Protein AF-A0A952U287-F1 (afdb_monomer_lite)

Structure (mmCIF, N/CA/C/O backbone):
data_AF-A0A952U287-F1
#
_entry.id   AF-A0A952U287-F1
#
loop_
_atom_site.group_PDB
_atom_site.id
_atom_site.type_symbol
_atom_site.label_atom_id
_atom_site.label_alt_id
_atom_site.label_comp_id
_atom_site.label_asym_id
_atom_site.label_entity_id
_atom_site.label_seq_id
_atom_site.pdbx_PDB_ins_code
_atom_site.Cartn_x
_atom_site.Cartn_y
_atom_site.Cartn_z
_atom_site.occupancy
_atom_site.B_iso_or_equiv
_atom_site.auth_seq_id
_atom_site.auth_comp_id
_atom_site.auth_asym_id
_atom_site.auth_atom_id
_atom_site.pdbx_PDB_model_num
ATOM 1 N N . MET A 1 1 ? -7.645 27.216 -12.056 1.00 42.06 1 MET A N 1
ATOM 2 C CA . MET A 1 1 ? -7.988 26.003 -11.284 1.00 42.06 1 MET A CA 1
ATOM 3 C C . MET A 1 1 ? -6.742 25.603 -10.508 1.00 42.06 1 MET A C 1
ATOM 5 O O . MET A 1 1 ? -5.841 25.012 -11.086 1.00 42.06 1 MET A O 1
ATOM 9 N N . PHE A 1 2 ? -6.618 26.046 -9.257 1.00 46.47 2 PHE A N 1
ATOM 10 C CA . PHE A 1 2 ? -5.489 25.672 -8.404 1.00 46.47 2 PHE A CA 1
ATOM 11 C C . PHE A 1 2 ? -5.914 24.452 -7.592 1.00 46.47 2 PHE A C 1
ATOM 13 O O . PHE A 1 2 ? -6.821 24.550 -6.772 1.00 46.47 2 PHE A O 1
ATOM 20 N N . TRP A 1 3 ? -5.304 23.305 -7.879 1.00 41.22 3 TRP A N 1
ATOM 21 C CA . TRP A 1 3 ? -5.407 22.117 -7.034 1.00 41.22 3 TRP A CA 1
ATOM 22 C C . TRP A 1 3 ? -4.814 22.451 -5.663 1.00 41.22 3 TRP A C 1
ATOM 24 O O . TRP A 1 3 ? -3.864 23.239 -5.583 1.00 41.22 3 TRP A O 1
ATOM 34 N N . SER A 1 4 ? -5.362 21.898 -4.583 1.00 61.91 4 SER A N 1
ATOM 35 C CA . SER A 1 4 ? -4.855 22.174 -3.237 1.00 61.91 4 SER A CA 1
ATOM 36 C C . SER A 1 4 ? -3.374 21.772 -3.131 1.00 61.91 4 SER A C 1
ATOM 38 O O . SER A 1 4 ? -2.906 20.843 -3.794 1.00 61.91 4 SER A O 1
ATOM 40 N N . PHE A 1 5 ? -2.590 22.469 -2.302 1.00 61.53 5 PHE A N 1
ATOM 41 C CA . PHE A 1 5 ? -1.165 22.154 -2.098 1.00 61.53 5 PHE A CA 1
ATOM 42 C C . PHE A 1 5 ? -0.945 20.675 -1.722 1.00 61.53 5 PHE A C 1
ATOM 44 O O . PHE A 1 5 ? 0.024 20.051 -2.152 1.00 61.53 5 PHE A O 1
ATOM 51 N N . HIS A 1 6 ? -1.899 20.094 -0.991 1.00 59.44 6 HIS A N 1
ATOM 52 C CA . HIS A 1 6 ? -1.900 18.695 -0.579 1.00 59.44 6 HIS A CA 1
ATOM 53 C C . HIS A 1 6 ? -2.020 17.712 -1.754 1.00 59.44 6 HIS A C 1
ATOM 55 O O . HIS A 1 6 ? -1.312 16.703 -1.788 1.00 59.44 6 HIS A O 1
ATOM 61 N N . GLU A 1 7 ? -2.869 18.011 -2.738 1.00 58.94 7 GLU A N 1
ATOM 62 C CA . GLU A 1 7 ? -3.032 17.188 -3.943 1.00 58.94 7 GLU A CA 1
ATOM 63 C C . GLU A 1 7 ? -1.789 17.259 -4.841 1.00 58.94 7 GLU A C 1
ATOM 65 O O . GLU A 1 7 ? -1.322 16.234 -5.344 1.00 58.94 7 GLU A O 1
ATOM 70 N N . ASN A 1 8 ? -1.182 18.444 -4.964 1.00 62.88 8 ASN A N 1
ATOM 71 C CA . ASN A 1 8 ? 0.067 18.629 -5.710 1.00 62.88 8 ASN A CA 1
ATOM 72 C C . ASN A 1 8 ? 1.247 17.892 -5.053 1.00 62.88 8 ASN A C 1
ATOM 74 O O . ASN A 1 8 ? 2.025 17.226 -5.740 1.00 62.88 8 ASN A O 1
ATOM 78 N N . ALA A 1 9 ? 1.357 17.946 -3.722 1.00 70.12 9 ALA A N 1
ATOM 79 C CA . ALA A 1 9 ? 2.381 17.220 -2.969 1.00 70.12 9 ALA A CA 1
ATOM 80 C C . ALA A 1 9 ? 2.210 15.691 -3.071 1.00 70.12 9 ALA A C 1
ATOM 82 O O . ALA A 1 9 ? 3.195 14.951 -3.188 1.00 70.12 9 ALA A O 1
ATOM 83 N N . GLY A 1 10 ? 0.961 15.209 -3.074 1.00 72.81 10 GLY A N 1
ATOM 84 C CA . GLY A 1 10 ? 0.637 13.804 -3.314 1.00 72.81 10 GLY A CA 1
ATOM 85 C C . GLY A 1 10 ? 1.084 13.345 -4.703 1.00 72.81 10 GLY A C 1
ATOM 86 O O . GLY A 1 10 ? 1.826 12.368 -4.819 1.00 72.81 10 GLY A O 1
ATOM 87 N N . SER A 1 11 ? 0.709 14.090 -5.745 1.00 76.88 11 SER A N 1
ATOM 88 C CA . SER A 1 11 ? 1.089 13.802 -7.134 1.00 76.88 11 SER A CA 1
ATOM 89 C C . SER A 1 11 ? 2.611 13.781 -7.333 1.00 76.88 11 SER A C 1
ATOM 91 O O . SER A 1 11 ? 3.157 12.821 -7.886 1.00 76.88 11 SER A O 1
ATOM 93 N N . LEU A 1 12 ? 3.328 14.767 -6.780 1.00 85.81 12 LEU A N 1
ATOM 94 C CA . LEU A 1 12 ? 4.791 14.829 -6.854 1.00 85.81 12 LEU A CA 1
ATOM 95 C C . LEU A 1 12 ? 5.457 13.615 -6.187 1.00 85.81 12 LEU A C 1
ATOM 97 O O . LEU A 1 12 ? 6.406 13.047 -6.730 1.00 85.81 12 LEU A O 1
ATOM 101 N N . SER A 1 13 ? 4.929 13.167 -5.044 1.00 86.12 13 SER A N 1
ATOM 102 C CA . SER A 1 13 ? 5.436 11.980 -4.345 1.00 86.12 13 SER A CA 1
ATOM 103 C C . SER A 1 13 ? 5.291 10.710 -5.190 1.00 86.12 13 SER A C 1
ATOM 105 O O . SER A 1 13 ? 6.196 9.872 -5.214 1.00 86.12 13 SER A O 1
ATOM 107 N N . HIS A 1 14 ? 4.179 10.567 -5.918 1.00 89.19 14 HIS A N 1
ATOM 108 C CA . HIS A 1 14 ? 4.008 9.470 -6.870 1.00 89.19 14 HIS A CA 1
ATOM 109 C C . HIS A 1 14 ? 5.002 9.568 -8.030 1.00 89.19 14 HIS A C 1
ATOM 111 O O . HIS A 1 14 ? 5.630 8.559 -8.358 1.00 89.19 14 HIS A O 1
ATOM 117 N N . MET A 1 15 ? 5.191 10.758 -8.605 1.00 88.06 15 MET A N 1
ATOM 118 C CA . MET A 1 15 ? 6.102 10.963 -9.734 1.00 88.06 15 MET A CA 1
ATOM 119 C C . MET A 1 15 ? 7.547 10.596 -9.375 1.00 88.06 15 MET A C 1
ATOM 121 O O . MET A 1 15 ? 8.164 9.784 -10.063 1.00 88.06 15 MET A O 1
ATOM 125 N N . LEU A 1 16 ? 8.059 11.103 -8.247 1.00 90.44 16 LEU A N 1
ATOM 126 C CA . LEU A 1 16 ? 9.420 10.816 -7.776 1.00 90.44 16 LEU A CA 1
ATOM 127 C C . LEU A 1 16 ? 9.642 9.318 -7.542 1.00 90.44 16 LEU A C 1
ATOM 129 O O . LEU A 1 16 ? 10.660 8.757 -7.951 1.00 90.44 16 LEU A O 1
ATOM 133 N N . LYS A 1 17 ? 8.670 8.639 -6.924 1.00 89.81 17 LYS A N 1
ATOM 134 C CA . LYS A 1 17 ? 8.744 7.190 -6.703 1.00 89.81 17 LYS A CA 1
ATOM 135 C C . LYS A 1 17 ? 8.658 6.396 -8.005 1.00 89.81 17 LYS A C 1
ATOM 137 O O . LYS A 1 17 ? 9.367 5.397 -8.139 1.00 89.81 17 LYS A O 1
ATOM 142 N N . GLY A 1 18 ? 7.831 6.837 -8.951 1.00 89.25 18 GLY A N 1
ATOM 143 C CA . GLY A 1 18 ? 7.734 6.249 -10.286 1.00 89.25 18 GLY A CA 1
ATOM 144 C C . GLY A 1 18 ? 9.056 6.338 -11.045 1.00 89.25 18 GLY A C 1
ATOM 145 O O . GLY A 1 18 ? 9.534 5.325 -11.550 1.00 89.25 18 GLY A O 1
ATOM 146 N N . TRP A 1 19 ? 9.695 7.510 -11.040 1.00 91.44 19 TRP A N 1
ATOM 147 C CA . TRP A 1 19 ? 11.013 7.716 -11.650 1.00 91.44 19 TRP A CA 1
ATOM 148 C C . TRP A 1 19 ? 12.094 6.866 -10.996 1.00 91.44 19 TRP A C 1
ATOM 150 O O . TRP A 1 19 ? 12.818 6.162 -11.691 1.00 91.44 19 TRP A O 1
ATOM 160 N N . HIS A 1 20 ? 12.158 6.855 -9.665 1.00 90.75 20 HIS A N 1
ATOM 161 C CA . HIS A 1 20 ? 13.078 5.989 -8.934 1.00 90.75 20 HIS A CA 1
ATOM 162 C C . HIS A 1 20 ? 12.888 4.510 -9.315 1.00 90.75 20 HIS A C 1
ATOM 164 O O . HIS A 1 20 ? 13.864 3.801 -9.544 1.00 90.75 20 HIS A O 1
ATOM 170 N N . ARG A 1 21 ? 11.643 4.034 -9.463 1.00 92.44 21 ARG A N 1
ATOM 171 C CA . ARG A 1 21 ? 11.390 2.656 -9.909 1.00 92.44 21 ARG A CA 1
ATOM 172 C C . ARG A 1 21 ? 11.897 2.403 -11.326 1.00 92.44 21 ARG A C 1
ATOM 174 O O . ARG A 1 21 ? 12.546 1.386 -11.545 1.00 92.44 21 ARG A O 1
ATOM 181 N N . ALA A 1 22 ? 11.587 3.305 -12.255 1.00 90.56 22 ALA A N 1
ATOM 182 C CA . ALA A 1 22 ? 11.943 3.168 -13.664 1.00 90.56 22 ALA A CA 1
ATOM 183 C C . ALA A 1 22 ? 13.463 3.199 -13.884 1.00 90.56 22 ALA A C 1
ATOM 185 O O . ALA A 1 22 ? 13.988 2.364 -14.609 1.00 90.56 22 ALA A O 1
ATOM 186 N N . ILE A 1 23 ? 14.174 4.110 -13.213 1.00 94.44 23 ILE A N 1
ATOM 187 C CA . ILE A 1 23 ? 15.632 4.256 -13.332 1.00 94.44 23 ILE A CA 1
ATOM 188 C C . ILE A 1 23 ? 16.348 3.038 -12.738 1.00 94.44 23 ILE A C 1
ATOM 190 O O . ILE A 1 23 ? 17.234 2.460 -13.364 1.00 94.44 23 ILE A O 1
ATOM 194 N N . PHE A 1 24 ? 15.947 2.616 -11.538 1.00 93.50 24 PHE A N 1
ATOM 195 C CA . PHE A 1 24 ? 16.639 1.560 -10.796 1.00 93.50 24 PHE A CA 1
ATOM 196 C C . PHE A 1 24 ? 16.032 0.163 -10.990 1.00 93.50 24 PHE A C 1
ATOM 198 O O . PHE A 1 24 ? 16.409 -0.759 -10.272 1.00 93.50 24 PHE A O 1
ATOM 205 N N . HIS A 1 25 ? 15.092 -0.001 -11.929 1.00 92.00 25 HIS A N 1
ATOM 206 C CA . HIS A 1 25 ? 14.424 -1.275 -12.240 1.00 92.00 25 HIS A CA 1
ATOM 207 C C . HIS A 1 25 ? 13.893 -2.000 -10.996 1.00 92.00 25 HIS A C 1
ATOM 209 O O . HIS A 1 25 ? 14.017 -3.213 -10.832 1.00 92.00 25 HIS A O 1
ATOM 215 N N . ILE A 1 26 ? 13.315 -1.232 -10.076 1.00 93.94 26 ILE A N 1
ATOM 216 C CA . ILE A 1 26 ? 12.916 -1.758 -8.775 1.00 93.94 26 ILE A CA 1
ATOM 217 C C . ILE A 1 26 ? 11.665 -2.639 -8.924 1.00 93.94 26 ILE A C 1
ATOM 219 O O . ILE A 1 26 ? 10.715 -2.230 -9.602 1.00 93.94 26 ILE A O 1
ATOM 223 N N . PRO A 1 27 ? 11.603 -3.800 -8.240 1.00 94.44 27 PRO A N 1
ATOM 224 C CA . PRO A 1 27 ? 10.418 -4.648 -8.248 1.00 94.44 27 PRO A CA 1
ATOM 225 C C . PRO A 1 27 ? 9.154 -3.905 -7.807 1.00 94.44 27 PRO A C 1
ATOM 227 O O . PRO A 1 27 ? 9.162 -3.136 -6.840 1.00 94.44 27 PRO A O 1
ATOM 230 N N . VAL A 1 28 ? 8.042 -4.190 -8.487 1.00 94.44 28 VAL A N 1
ATOM 231 C CA . VAL A 1 28 ? 6.714 -3.612 -8.205 1.00 94.44 28 VAL A CA 1
ATOM 232 C C . VAL A 1 28 ? 6.285 -3.864 -6.751 1.00 94.44 28 VAL A C 1
ATOM 234 O O . VAL A 1 28 ? 5.638 -3.007 -6.147 1.00 94.44 28 VAL A O 1
ATOM 237 N N . THR A 1 29 ? 6.698 -4.988 -6.161 1.00 96.31 29 THR A N 1
ATOM 238 C CA . THR A 1 29 ? 6.328 -5.419 -4.804 1.00 96.31 29 THR A CA 1
ATOM 239 C C . THR A 1 29 ? 7.203 -4.845 -3.693 1.00 96.31 29 THR A C 1
ATOM 241 O O . THR A 1 29 ? 6.810 -4.950 -2.539 1.00 96.31 29 THR A O 1
ATOM 244 N N . LYS A 1 30 ? 8.326 -4.163 -3.982 1.00 95.62 30 LYS A N 1
ATOM 245 C CA . LYS A 1 30 ? 9.318 -3.767 -2.953 1.00 95.62 30 LYS A CA 1
ATOM 246 C C . LYS A 1 30 ? 8.704 -3.113 -1.710 1.00 95.62 30 LYS A C 1
ATOM 248 O O . LYS A 1 30 ? 9.098 -3.402 -0.584 1.00 95.62 30 LYS A O 1
ATOM 253 N N . HIS A 1 31 ? 7.776 -2.177 -1.911 1.00 94.56 31 HIS A N 1
ATOM 254 C CA . HIS A 1 31 ? 7.129 -1.478 -0.801 1.00 94.56 31 HIS A CA 1
ATOM 255 C C . HIS A 1 31 ? 6.048 -2.315 -0.112 1.00 94.56 31 HIS A C 1
ATOM 257 O O . HIS A 1 31 ? 5.856 -2.155 1.088 1.00 94.56 31 HIS A O 1
ATOM 263 N N . PHE A 1 32 ? 5.382 -3.212 -0.839 1.00 95.44 32 PHE A N 1
ATOM 264 C CA . PHE A 1 32 ? 4.475 -4.187 -0.247 1.00 95.44 32 PHE A CA 1
ATOM 265 C C . PHE A 1 32 ? 5.234 -5.163 0.657 1.00 95.44 32 PHE A C 1
ATOM 267 O O . PHE A 1 32 ? 4.840 -5.330 1.804 1.00 95.44 32 PHE A O 1
ATOM 274 N N . ASP A 1 33 ? 6.357 -5.715 0.196 1.00 95.44 33 ASP A N 1
ATOM 275 C CA . ASP A 1 33 ? 7.152 -6.686 0.960 1.00 95.44 33 ASP A CA 1
ATOM 276 C C . ASP A 1 33 ? 7.603 -6.094 2.308 1.00 95.44 33 ASP A C 1
ATOM 278 O O . ASP A 1 33 ? 7.510 -6.734 3.353 1.00 95.44 33 ASP A O 1
ATOM 282 N N . ALA A 1 34 ? 8.002 -4.817 2.309 1.00 93.62 34 ALA A N 1
ATOM 283 C CA . ALA A 1 34 ? 8.348 -4.086 3.527 1.00 93.62 34 ALA A CA 1
ATOM 284 C C . ALA A 1 34 ? 7.146 -3.815 4.454 1.00 93.62 34 ALA A C 1
ATOM 286 O O . ALA A 1 34 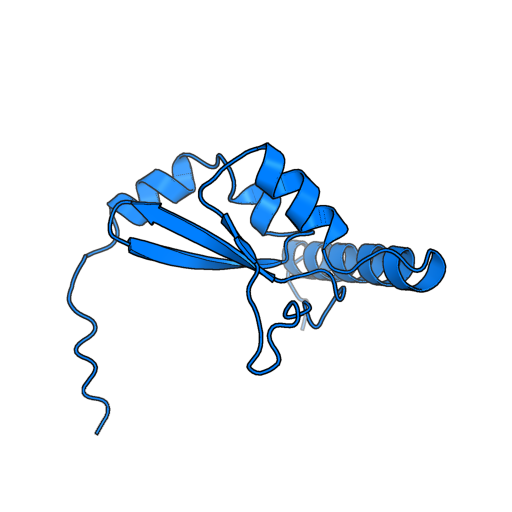? 7.323 -3.687 5.665 1.00 93.62 34 ALA A O 1
ATOM 287 N N . LEU A 1 35 ? 5.933 -3.681 3.910 1.00 92.81 35 LEU A N 1
ATOM 288 C CA . LEU A 1 35 ? 4.713 -3.531 4.708 1.00 92.81 35 LEU A CA 1
ATOM 289 C C . LEU A 1 35 ? 4.244 -4.872 5.278 1.00 92.81 35 LEU A C 1
ATOM 291 O O . LEU A 1 35 ? 3.807 -4.907 6.424 1.00 92.81 35 LEU A O 1
ATOM 295 N N . ALA A 1 36 ? 4.382 -5.962 4.524 1.00 92.75 36 ALA A N 1
ATOM 296 C CA . ALA A 1 36 ? 3.962 -7.302 4.935 1.00 92.75 36 ALA A CA 1
ATOM 297 C C . ALA A 1 36 ? 4.782 -7.815 6.128 1.00 92.75 36 ALA A C 1
ATOM 299 O O . ALA A 1 36 ? 4.302 -8.599 6.936 1.00 92.75 36 ALA A O 1
ATOM 300 N N . GLN A 1 37 ? 6.004 -7.304 6.297 1.00 92.25 37 GLN A N 1
ATOM 301 C CA . GLN A 1 37 ? 6.819 -7.544 7.491 1.00 92.25 37 GLN A CA 1
ATOM 302 C C . GLN A 1 37 ? 6.289 -6.842 8.753 1.00 92.25 37 GLN A C 1
ATOM 304 O O . GLN A 1 37 ? 6.685 -7.201 9.858 1.00 92.25 37 GLN A O 1
ATOM 309 N N . LYS A 1 38 ? 5.435 -5.821 8.612 1.00 89.06 38 LYS A N 1
ATOM 310 C CA . LYS A 1 38 ? 4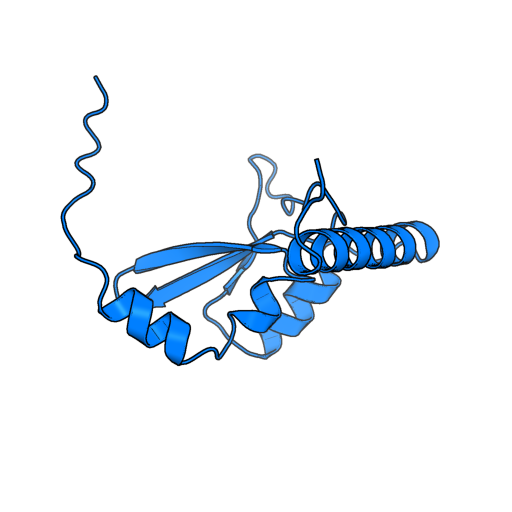.904 -5.030 9.736 1.00 89.06 38 LYS A CA 1
ATOM 311 C C . LYS A 1 38 ? 3.522 -5.481 10.186 1.00 89.06 38 LYS A C 1
ATOM 313 O O . LYS A 1 38 ? 3.130 -5.180 11.309 1.00 89.06 38 LYS A O 1
ATOM 318 N N . THR A 1 39 ? 2.764 -6.128 9.306 1.00 87.25 39 THR A N 1
ATOM 319 C CA . THR A 1 3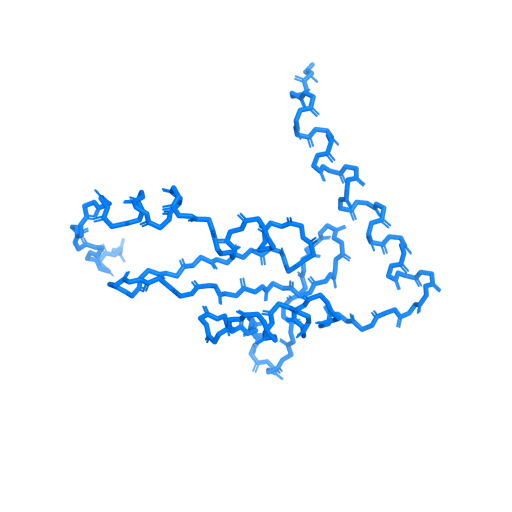9 ? 1.402 -6.574 9.588 1.00 87.25 39 THR A CA 1
ATOM 320 C C . THR A 1 39 ? 0.994 -7.703 8.644 1.00 87.25 39 THR A C 1
ATOM 322 O O . THR A 1 39 ? 1.333 -7.703 7.463 1.00 87.25 39 THR A O 1
ATOM 325 N N . ASP A 1 40 ? 0.226 -8.641 9.177 1.00 89.31 40 ASP A N 1
ATOM 326 C CA . ASP A 1 40 ? -0.445 -9.744 8.488 1.00 89.31 40 ASP A CA 1
ATOM 327 C C . ASP A 1 40 ? -1.788 -9.337 7.855 1.00 89.31 40 ASP A C 1
ATOM 329 O O . ASP A 1 40 ? -2.364 -10.072 7.053 1.00 89.31 40 ASP A O 1
ATOM 333 N N . ARG A 1 41 ? -2.281 -8.134 8.167 1.00 88.44 41 ARG A N 1
ATOM 334 C CA . ARG A 1 41 ? -3.573 -7.605 7.706 1.00 88.44 41 ARG A CA 1
ATOM 335 C C . ARG A 1 41 ? -3.533 -7.019 6.300 1.00 88.44 41 ARG A C 1
ATOM 337 O O . ARG A 1 41 ? -4.440 -6.285 5.914 1.00 88.44 41 ARG A O 1
ATOM 344 N N . ILE A 1 42 ? -2.487 -7.301 5.531 1.00 92.81 42 ILE A N 1
ATOM 345 C CA . ILE A 1 42 ? -2.369 -6.824 4.157 1.00 92.81 42 ILE A CA 1
ATOM 346 C C . ILE A 1 42 ? -2.190 -7.975 3.183 1.00 92.81 42 ILE A C 1
ATOM 348 O O . ILE A 1 42 ? -1.528 -8.970 3.466 1.00 92.81 42 ILE A O 1
ATOM 352 N N . ARG A 1 43 ? -2.757 -7.807 1.995 1.00 94.44 43 ARG A N 1
ATOM 353 C CA . ARG A 1 43 ? -2.608 -8.721 0.869 1.00 94.44 43 ARG A CA 1
ATOM 354 C C . ARG A 1 43 ? -2.216 -7.949 -0.373 1.00 94.44 43 ARG A C 1
ATOM 356 O O . ARG A 1 43 ? -2.516 -6.762 -0.514 1.00 94.44 43 ARG A O 1
ATOM 363 N N . LEU A 1 44 ? -1.517 -8.627 -1.267 1.00 94.88 44 LEU A N 1
ATOM 364 C CA . LEU A 1 44 ? -1.210 -8.078 -2.574 1.00 94.88 44 LEU A CA 1
ATOM 365 C C . LEU A 1 44 ? -2.478 -8.129 -3.425 1.00 94.88 44 LEU A C 1
ATOM 367 O O . LEU A 1 44 ? -3.131 -9.170 -3.471 1.00 94.88 44 LEU A O 1
ATOM 371 N N . LEU A 1 45 ? -2.831 -7.023 -4.080 1.00 93.94 45 LEU A N 1
ATOM 372 C CA . LEU A 1 45 ? -3.899 -7.054 -5.072 1.00 93.94 45 LEU A CA 1
ATOM 373 C C . LEU A 1 45 ? -3.356 -7.690 -6.354 1.00 93.94 45 LEU A C 1
ATOM 375 O O . LEU A 1 45 ? -2.354 -7.213 -6.895 1.00 93.94 45 LEU A O 1
ATOM 379 N N . LEU A 1 46 ? -4.004 -8.759 -6.812 1.00 94.12 46 LEU A N 1
ATOM 380 C CA . LEU A 1 46 ? -3.628 -9.502 -8.013 1.00 94.12 46 LEU A CA 1
ATOM 381 C C . LEU A 1 46 ? -4.660 -9.285 -9.125 1.00 94.12 46 LEU A C 1
ATOM 383 O O . LEU A 1 46 ? -5.835 -9.063 -8.834 1.00 94.12 46 LEU A O 1
ATOM 387 N N . ASP A 1 47 ? -4.207 -9.317 -10.375 1.00 92.56 47 ASP A N 1
ATOM 388 C CA . ASP A 1 47 ? -5.070 -9.382 -11.557 1.00 92.56 47 ASP A CA 1
ATOM 389 C C . ASP A 1 47 ? -5.461 -10.835 -11.897 1.00 92.56 47 ASP A C 1
ATOM 391 O O . ASP A 1 47 ? -5.061 -11.777 -11.209 1.00 92.56 47 ASP A O 1
ATOM 395 N N . ASP A 1 48 ? -6.232 -11.014 -12.973 1.00 94.50 48 ASP A N 1
ATOM 396 C CA . ASP A 1 48 ? -6.701 -12.328 -13.443 1.00 94.50 48 ASP A CA 1
ATOM 397 C C . ASP A 1 48 ? -5.549 -13.286 -13.823 1.00 94.50 48 ASP A C 1
ATOM 399 O O . ASP A 1 48 ? -5.714 -14.505 -13.795 1.00 94.50 48 ASP A O 1
ATOM 403 N N . ASP A 1 49 ? -4.363 -12.745 -14.125 1.00 94.88 49 ASP A N 1
ATOM 404 C CA . ASP A 1 49 ? -3.137 -13.490 -14.436 1.00 94.88 49 ASP A CA 1
ATOM 405 C C . ASP A 1 49 ? -2.300 -13.811 -13.180 1.00 94.88 49 ASP A C 1
ATOM 407 O O . ASP A 1 49 ? -1.160 -14.278 -13.293 1.00 94.88 49 ASP A O 1
ATOM 411 N N . GLN A 1 50 ? -2.817 -13.537 -11.978 1.00 92.31 50 GLN A N 1
ATOM 412 C CA . GLN A 1 50 ? -2.099 -13.662 -10.705 1.00 92.31 50 GLN A CA 1
ATOM 413 C C . GLN A 1 50 ? -0.866 -12.744 -10.598 1.00 92.31 50 GLN A C 1
ATOM 415 O O . GLN A 1 50 ? 0.071 -13.034 -9.845 1.00 92.31 50 GLN A O 1
ATOM 420 N N . LYS A 1 51 ? -0.839 -11.619 -11.323 1.00 92.62 51 LYS A N 1
ATOM 421 C CA . LYS A 1 51 ? 0.242 -10.623 -11.264 1.00 92.62 51 LYS A CA 1
ATOM 422 C C . LYS A 1 51 ? -0.140 -9.447 -10.362 1.00 92.62 51 LYS A C 1
ATOM 424 O O 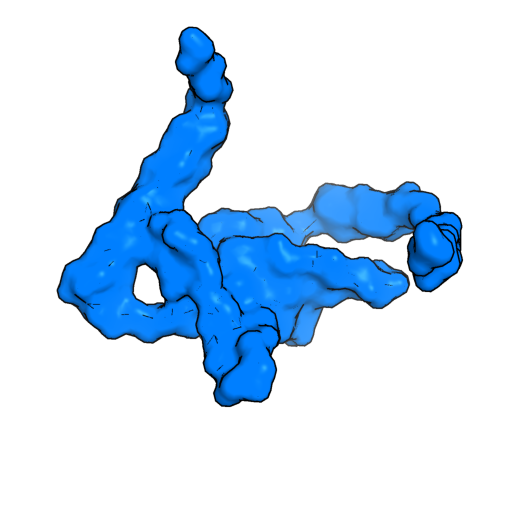. LYS A 1 51 ? -1.313 -9.101 -10.256 1.00 92.62 51 LYS A O 1
ATOM 429 N N . PRO A 1 52 ? 0.835 -8.775 -9.720 1.00 94.31 52 PRO A N 1
ATOM 430 C CA . PRO A 1 52 ? 0.545 -7.637 -8.853 1.00 94.31 52 PRO A CA 1
ATOM 431 C C . PRO A 1 52 ? -0.041 -6.453 -9.632 1.00 94.31 52 PRO A C 1
ATOM 433 O O . PRO A 1 52 ? 0.603 -5.924 -10.543 1.00 94.31 52 PRO A O 1
ATOM 436 N N . VAL A 1 53 ? -1.206 -5.962 -9.211 1.00 95.25 53 VAL A N 1
ATOM 437 C CA . VAL A 1 53 ? -1.808 -4.747 -9.773 1.00 95.25 53 VAL A CA 1
ATOM 438 C C . VAL A 1 53 ? -0.949 -3.541 -9.406 1.00 95.25 53 VAL A C 1
ATOM 440 O O . VAL A 1 53 ? -0.721 -3.243 -8.233 1.00 95.25 53 VAL A O 1
ATOM 443 N N . GLY A 1 54 ? -0.459 -2.822 -10.415 1.00 93.12 54 GLY A N 1
ATOM 444 C CA . GLY A 1 54 ? 0.369 -1.632 -10.238 1.00 93.12 54 GLY A CA 1
ATOM 445 C C . GLY A 1 54 ? -0.444 -0.343 -10.089 1.00 93.12 54 GLY A C 1
ATOM 446 O O . GLY A 1 54 ? -1.418 -0.102 -10.797 1.00 93.12 54 GLY A O 1
ATOM 447 N N . CYS A 1 55 ? 0.007 0.555 -9.217 1.00 93.25 55 CYS A N 1
ATOM 448 C CA . CYS A 1 55 ? -0.492 1.923 -9.131 1.00 93.25 55 CYS A CA 1
ATOM 449 C C . CYS A 1 55 ? -0.241 2.665 -10.449 1.00 93.25 55 CYS A C 1
ATOM 451 O O . CYS A 1 55 ? 0.904 2.808 -10.863 1.00 93.25 55 CYS A O 1
ATOM 453 N N . LYS A 1 56 ? -1.274 3.231 -11.075 1.00 89.75 56 LYS A N 1
ATOM 454 C CA . LYS A 1 56 ? -1.120 3.946 -12.356 1.00 89.75 56 LYS A CA 1
ATOM 455 C C . LYS A 1 56 ? -0.148 5.135 -12.293 1.00 89.75 56 LYS A C 1
ATOM 457 O O . LYS A 1 56 ? 0.461 5.466 -13.302 1.00 89.75 56 LYS A O 1
ATOM 462 N N . SER A 1 57 ? 0.043 5.741 -11.118 1.00 89.50 57 SER A N 1
ATOM 463 C CA . SER A 1 57 ? 0.885 6.936 -10.967 1.00 89.50 57 SER A CA 1
ATOM 464 C C . SER A 1 57 ? 2.367 6.634 -10.714 1.00 89.50 57 SER A C 1
ATOM 466 O O . SER A 1 57 ? 3.228 7.357 -11.200 1.00 89.50 57 SER A O 1
ATOM 468 N N . CYS A 1 58 ? 2.697 5.596 -9.936 1.00 92.19 58 CYS A N 1
ATOM 469 C CA . CYS A 1 58 ? 4.094 5.275 -9.578 1.00 92.19 58 CYS A CA 1
ATOM 470 C C . CYS A 1 58 ? 4.511 3.825 -9.883 1.00 92.19 58 CYS A C 1
ATOM 472 O O . CYS A 1 58 ? 5.679 3.467 -9.729 1.00 92.19 58 CYS A O 1
ATOM 474 N N . GLY A 1 59 ? 3.555 2.992 -10.299 1.00 92.44 59 GLY A N 1
ATOM 475 C CA . GLY A 1 59 ? 3.663 1.582 -10.683 1.00 92.44 59 GLY A CA 1
ATOM 476 C C . GLY A 1 59 ? 4.223 0.624 -9.636 1.00 92.44 59 GLY A C 1
ATOM 477 O O . GLY A 1 59 ? 4.619 -0.479 -9.991 1.00 92.44 59 GLY A O 1
ATOM 478 N N . TYR A 1 60 ? 4.246 1.013 -8.362 1.00 96.75 60 TYR A N 1
ATOM 479 C CA . TYR A 1 60 ? 4.351 0.051 -7.261 1.00 96.75 60 TYR A CA 1
ATOM 480 C C . TYR A 1 60 ? 3.013 -0.642 -7.024 1.00 96.75 60 TYR A C 1
ATOM 482 O O . TYR A 1 60 ? 1.972 -0.096 -7.386 1.00 96.75 60 TYR A O 1
ATOM 490 N N . ALA A 1 61 ? 3.035 -1.811 -6.393 1.00 97.00 61 ALA A N 1
ATOM 491 C CA . ALA A 1 61 ? 1.843 -2.615 -6.172 1.00 97.00 61 ALA A CA 1
ATOM 492 C C . ALA A 1 61 ? 0.755 -1.869 -5.383 1.00 97.00 61 ALA A C 1
ATOM 494 O O . ALA A 1 61 ? 1.046 -1.043 -4.505 1.00 97.00 61 ALA A O 1
ATOM 495 N N . ILE A 1 62 ? -0.497 -2.199 -5.659 1.00 97.00 62 ILE A N 1
ATOM 496 C CA . ILE A 1 62 ? -1.626 -1.900 -4.788 1.00 97.00 62 ILE A CA 1
ATOM 497 C C . ILE A 1 62 ? -1.671 -2.966 -3.688 1.00 97.00 62 ILE A C 1
ATOM 499 O O . ILE A 1 62 ? -1.599 -4.165 -3.952 1.00 97.00 62 ILE A O 1
ATOM 503 N N . ALA A 1 63 ? -1.744 -2.509 -2.443 1.00 95.75 63 ALA A N 1
ATOM 504 C CA . ALA A 1 63 ? -1.958 -3.348 -1.278 1.00 95.75 63 ALA A CA 1
ATOM 505 C C . ALA A 1 63 ? -3.429 -3.257 -0.873 1.00 95.75 63 ALA A C 1
ATOM 507 O O . ALA A 1 63 ? -3.997 -2.165 -0.845 1.00 95.75 63 ALA A O 1
ATOM 508 N N . ARG A 1 64 ? -4.017 -4.395 -0.528 1.00 95.19 64 ARG A N 1
ATOM 509 C CA . ARG A 1 64 ? -5.340 -4.496 0.073 1.00 95.19 64 ARG A CA 1
ATOM 510 C C . ARG A 1 64 ? -5.181 -4.693 1.575 1.00 95.19 64 ARG A C 1
ATOM 512 O O . ARG A 1 64 ? -4.580 -5.676 1.999 1.00 95.19 64 ARG A O 1
ATOM 519 N N . LEU A 1 65 ? -5.668 -3.747 2.364 1.00 92.19 65 LEU A N 1
ATOM 520 C CA . LEU A 1 65 ? -5.664 -3.786 3.822 1.00 92.19 65 LEU A CA 1
ATOM 521 C C . LEU A 1 65 ? -7.010 -4.321 4.309 1.00 92.19 65 LEU A C 1
ATOM 523 O O . LEU A 1 65 ? -8.046 -3.873 3.824 1.00 92.19 65 LEU A O 1
ATOM 527 N N . ILE A 1 66 ? -6.981 -5.245 5.264 1.00 89.88 66 ILE A N 1
ATOM 528 C CA . ILE A 1 66 ? -8.162 -5.891 5.842 1.00 89.88 66 ILE A CA 1
ATOM 529 C C . ILE A 1 66 ? -8.357 -5.368 7.271 1.00 89.88 66 ILE A C 1
ATOM 531 O O . ILE A 1 66 ? -7.452 -5.426 8.115 1.00 89.88 66 ILE A O 1
ATOM 535 N N . TYR A 1 67 ? -9.541 -4.833 7.542 1.00 85.81 67 TYR A N 1
ATOM 536 C CA . TYR A 1 67 ? -9.939 -4.278 8.832 1.00 85.81 67 TYR A CA 1
ATOM 537 C C . TYR A 1 67 ? -10.893 -5.204 9.585 1.00 85.81 67 TYR A C 1
ATOM 539 O O . TYR A 1 67 ? -11.361 -6.212 9.049 1.00 85.81 67 TYR A O 1
ATOM 547 N N . ALA A 1 68 ? -11.135 -4.873 10.859 1.00 73.38 68 ALA A N 1
ATOM 548 C CA . ALA A 1 68 ? -12.184 -5.515 11.638 1.00 73.38 68 ALA A CA 1
ATOM 549 C C . ALA A 1 68 ? -13.517 -5.439 10.870 1.00 73.38 68 ALA A C 1
ATOM 551 O O . ALA A 1 68 ? -13.731 -4.538 10.056 1.00 73.38 68 ALA A O 1
ATOM 552 N N . ASP A 1 69 ? -14.369 -6.440 11.067 1.00 73.25 69 ASP A N 1
ATOM 553 C CA . ASP A 1 69 ? -15.671 -6.569 10.398 1.00 73.25 69 ASP A CA 1
ATOM 554 C C . ASP A 1 69 ? -15.632 -6.789 8.873 1.00 73.25 69 ASP A C 1
ATOM 556 O O . ASP A 1 69 ? -16.663 -6.729 8.206 1.00 73.25 69 ASP A O 1
ATOM 560 N N . GLY A 1 70 ? -14.460 -7.107 8.309 1.00 78.25 70 GLY A N 1
ATOM 561 C CA . GLY A 1 70 ? -14.320 -7.503 6.903 1.00 78.25 70 GLY A CA 1
ATOM 562 C C . GLY A 1 70 ? -14.218 -6.341 5.915 1.00 78.25 70 GLY A C 1
ATOM 563 O O . GLY A 1 70 ? -14.242 -6.571 4.708 1.00 78.25 70 GLY A O 1
ATOM 564 N N . TRP A 1 71 ? -14.074 -5.104 6.398 1.00 84.44 71 TRP A N 1
ATOM 565 C CA . TRP A 1 71 ? -13.794 -3.958 5.537 1.00 84.44 71 TRP A CA 1
ATOM 566 C C . TRP A 1 71 ? -12.435 -4.097 4.852 1.00 84.44 71 TRP A C 1
ATOM 568 O O . TRP A 1 71 ? -11.421 -4.386 5.491 1.00 84.44 71 TRP A O 1
ATOM 578 N N . GLU A 1 72 ? -12.405 -3.832 3.548 1.00 89.94 72 GLU A N 1
ATOM 579 C CA . GLU A 1 72 ? -11.187 -3.861 2.745 1.00 89.94 72 GLU A CA 1
ATOM 580 C C . GLU A 1 72 ? -10.909 -2.481 2.147 1.00 89.94 72 GLU A C 1
ATOM 582 O O . GLU A 1 72 ? -11.811 -1.802 1.656 1.00 89.94 72 GLU A O 1
ATOM 587 N N . VAL A 1 73 ? -9.643 -2.063 2.169 1.00 91.00 73 VAL A N 1
ATOM 588 C CA . VAL A 1 73 ? -9.189 -0.819 1.536 1.00 91.00 73 VAL A CA 1
ATOM 589 C C . VAL A 1 73 ? -8.019 -1.114 0.619 1.00 91.00 73 VAL A C 1
ATOM 591 O O . VAL A 1 73 ? -7.019 -1.698 1.031 1.00 91.00 73 VAL A O 1
ATOM 594 N N . GLU A 1 74 ? -8.112 -0.659 -0.624 1.00 94.44 74 GLU A N 1
ATOM 595 C CA . GLU A 1 74 ? -7.042 -0.776 -1.607 1.00 94.44 74 GLU A CA 1
ATOM 596 C C . GLU A 1 74 ? -6.256 0.528 -1.705 1.00 94.44 74 GLU A C 1
ATOM 598 O O . GLU A 1 74 ? -6.806 1.605 -1.934 1.00 94.44 74 GLU A O 1
ATOM 603 N N . ALA A 1 75 ? -4.942 0.444 -1.525 1.00 93.38 75 ALA A N 1
ATOM 604 C CA . ALA A 1 75 ? -4.081 1.612 -1.453 1.00 93.38 75 ALA A CA 1
ATOM 605 C C . ALA A 1 75 ? -2.714 1.352 -2.090 1.00 93.38 75 ALA A C 1
ATOM 607 O O . ALA A 1 75 ? -2.157 0.258 -2.022 1.00 93.38 75 ALA A O 1
ATOM 608 N N . CYS A 1 76 ? -2.113 2.393 -2.675 1.00 94.75 76 CYS A N 1
ATOM 609 C CA . CYS A 1 76 ? -0.746 2.308 -3.185 1.00 94.75 76 CYS A CA 1
ATOM 610 C C . CYS A 1 76 ? 0.228 1.939 -2.054 1.00 94.75 76 CYS A C 1
ATOM 612 O O . CYS A 1 76 ? 0.380 2.708 -1.096 1.00 94.75 76 CYS A O 1
ATOM 614 N N . SER A 1 77 ? 0.929 0.809 -2.209 1.00 95.69 77 SER A N 1
ATOM 615 C CA . SER A 1 77 ? 1.897 0.279 -1.231 1.00 95.69 77 SER A CA 1
ATOM 616 C C . SER A 1 77 ? 3.033 1.249 -0.918 1.00 95.69 77 SER A C 1
ATOM 618 O O . SER A 1 77 ? 3.600 1.231 0.169 1.00 95.69 77 SER A O 1
ATOM 620 N N . ALA A 1 78 ? 3.369 2.131 -1.857 1.00 93.88 78 ALA A N 1
ATOM 621 C CA . ALA A 1 78 ? 4.467 3.066 -1.688 1.00 93.88 78 ALA A CA 1
ATOM 622 C C . ALA A 1 78 ? 4.055 4.374 -0.995 1.00 93.88 78 ALA A C 1
ATOM 624 O O . ALA A 1 78 ? 4.922 5.035 -0.427 1.00 93.88 78 ALA A O 1
ATOM 625 N N . ILE A 1 79 ? 2.789 4.792 -1.072 1.00 91.69 79 ILE A N 1
ATOM 626 C CA . ILE A 1 79 ? 2.373 6.154 -0.685 1.00 91.69 79 ILE A CA 1
ATOM 627 C C . ILE A 1 79 ? 1.316 6.139 0.415 1.00 91.69 79 ILE A C 1
ATOM 629 O O . ILE A 1 79 ? 1.533 6.728 1.473 1.00 91.69 79 ILE A O 1
ATOM 633 N N . THR A 1 80 ? 0.185 5.478 0.167 1.00 90.88 80 THR A N 1
ATOM 634 C CA . THR A 1 80 ? -0.996 5.562 1.036 1.00 90.88 80 THR A CA 1
ATOM 635 C C . THR A 1 80 ? -1.040 4.414 2.033 1.00 90.88 80 THR A C 1
ATOM 637 O O . THR A 1 80 ? -1.222 4.666 3.219 1.00 90.88 80 THR A O 1
ATOM 640 N N . ALA A 1 81 ? -0.782 3.174 1.603 1.00 92.12 81 ALA A N 1
ATOM 641 C CA . ALA A 1 81 ? -0.823 2.015 2.497 1.00 92.12 81 ALA A CA 1
ATOM 642 C C . ALA A 1 81 ? 0.092 2.162 3.734 1.00 92.12 81 ALA A C 1
ATOM 644 O O . ALA A 1 81 ? -0.380 1.884 4.832 1.00 92.12 81 ALA A O 1
ATOM 645 N N . PRO A 1 82 ? 1.334 2.692 3.639 1.00 91.88 82 PRO A N 1
ATOM 646 C CA . PRO A 1 82 ? 2.172 2.905 4.821 1.00 91.88 82 PRO A CA 1
ATOM 647 C C . PRO A 1 82 ? 1.587 3.870 5.855 1.00 91.88 82 PRO A C 1
ATOM 649 O O . PRO A 1 82 ? 1.974 3.803 7.014 1.00 91.88 82 PRO A O 1
ATOM 652 N N . LYS A 1 83 ? 0.699 4.783 5.441 1.00 90.31 83 LYS A N 1
ATOM 653 C CA . LYS A 1 83 ? 0.022 5.736 6.333 1.00 90.31 83 LYS A CA 1
ATOM 654 C C . LYS A 1 83 ? -1.228 5.147 6.981 1.00 90.31 83 LYS A C 1
ATOM 656 O O . LYS A 1 83 ? -1.706 5.698 7.963 1.00 90.31 83 LYS A O 1
ATOM 661 N N . LEU A 1 84 ? -1.775 4.088 6.388 1.00 89.31 84 LEU A N 1
ATOM 662 C CA . LEU A 1 84 ? -2.954 3.383 6.882 1.00 89.31 84 LEU A CA 1
ATOM 663 C C . LEU A 1 84 ? -2.568 2.238 7.822 1.00 89.31 84 LEU A C 1
ATOM 665 O O . LEU A 1 84 ? -3.270 1.978 8.795 1.00 89.31 84 LEU A O 1
ATOM 669 N N . VAL A 1 85 ? -1.435 1.579 7.563 1.00 88.12 85 VAL A N 1
ATOM 670 C CA . VAL A 1 85 ? -0.895 0.541 8.446 1.00 88.12 85 VAL A CA 1
ATOM 671 C C . VAL A 1 85 ? -0.542 1.155 9.803 1.00 88.12 85 VAL A C 1
ATOM 673 O O . VAL A 1 85 ? 0.347 1.998 9.899 1.00 88.12 85 VAL A O 1
ATOM 676 N N . GLY A 1 86 ? -1.235 0.710 10.853 1.00 77.19 86 GLY A N 1
ATOM 677 C CA . GLY A 1 86 ? -1.033 1.178 12.227 1.00 77.19 86 GLY A CA 1
ATOM 678 C C . GLY A 1 86 ? -1.689 2.525 12.553 1.00 77.19 86 GLY A C 1
ATOM 679 O O . GLY A 1 86 ? -1.402 3.094 13.607 1.00 77.19 86 GLY A O 1
ATOM 680 N N . ASN A 1 87 ? -2.555 3.048 11.679 1.00 86.25 87 ASN A N 1
ATOM 681 C CA . ASN A 1 87 ? -3.309 4.266 11.956 1.00 86.25 87 ASN A CA 1
ATOM 682 C C . ASN A 1 87 ? -4.570 3.955 12.775 1.00 86.25 87 ASN A C 1
ATOM 684 O O . ASN A 1 87 ? -5.603 3.577 12.224 1.00 86.25 87 ASN A O 1
ATOM 688 N N . LYS A 1 88 ? -4.476 4.163 14.092 1.00 83.31 88 LYS A N 1
ATOM 689 C CA . LYS A 1 88 ? -5.567 3.898 15.040 1.00 83.31 88 LYS A CA 1
ATOM 690 C C . LYS A 1 88 ? -6.809 4.753 14.802 1.00 83.31 88 LYS A C 1
ATOM 692 O O . LYS A 1 88 ? -7.910 4.273 15.027 1.00 83.31 88 LYS A O 1
ATOM 697 N N . GLU A 1 89 ? -6.649 5.998 14.356 1.00 83.62 89 GLU A N 1
ATOM 698 C CA . GLU A 1 89 ? -7.792 6.879 14.078 1.00 83.62 89 GLU A CA 1
ATOM 699 C C . GLU A 1 89 ? -8.603 6.348 12.898 1.00 83.62 89 GLU A C 1
ATOM 701 O O . GLU A 1 89 ? -9.830 6.338 12.933 1.00 83.62 89 GLU A O 1
ATOM 706 N N . PHE A 1 90 ? -7.914 5.849 11.867 1.00 80.88 90 PHE A N 1
ATOM 707 C CA . PHE A 1 90 ? -8.574 5.223 10.729 1.00 80.88 90 PHE A CA 1
ATOM 708 C C . PHE A 1 90 ? -9.258 3.910 11.123 1.00 80.88 90 PHE A C 1
ATOM 710 O O . PHE A 1 90 ? -10.377 3.663 10.691 1.00 80.88 90 PHE A O 1
ATOM 717 N N . GLU A 1 91 ? -8.628 3.090 11.966 1.00 81.31 91 GLU A N 1
ATOM 718 C CA . GLU A 1 91 ? -9.248 1.864 12.490 1.00 81.31 91 GLU A CA 1
ATOM 719 C C . GLU A 1 91 ? -10.523 2.160 13.282 1.00 81.31 91 GLU A C 1
ATOM 721 O O . GLU A 1 91 ? -11.568 1.589 12.982 1.00 81.31 91 GLU A O 1
ATOM 726 N N . GLN A 1 92 ? -10.466 3.111 14.215 1.00 83.44 92 GLN A N 1
ATOM 727 C CA . GLN A 1 92 ? -11.634 3.550 14.982 1.00 83.44 92 GLN A CA 1
ATOM 728 C C . GLN A 1 92 ? -12.728 4.107 14.071 1.00 83.44 92 GLN A C 1
ATOM 730 O O . GLN A 1 92 ? -13.905 3.813 14.253 1.00 83.44 92 GLN A O 1
ATOM 735 N N . TRP A 1 93 ? -12.354 4.889 13.057 1.00 83.50 93 TRP A N 1
ATOM 736 C CA . TRP A 1 93 ? -13.312 5.389 12.080 1.00 83.50 93 TRP A CA 1
ATOM 737 C C . TRP A 1 93 ? -14.008 4.246 11.321 1.00 83.50 93 TRP A C 1
ATOM 739 O O . TRP A 1 93 ? -15.234 4.274 11.195 1.00 83.50 93 TRP A O 1
ATOM 749 N N . VAL A 1 94 ? -13.268 3.218 10.883 1.00 81.69 94 VAL A N 1
ATOM 750 C CA . VAL A 1 94 ? -13.836 2.019 10.235 1.00 81.69 94 VAL A CA 1
ATOM 751 C C . VAL A 1 94 ? -14.805 1.285 11.168 1.00 81.69 94 VAL A C 1
ATOM 753 O O . VAL A 1 94 ? -15.892 0.925 10.727 1.00 81.69 94 VAL A O 1
ATOM 756 N N . GLU A 1 95 ? -14.470 1.128 12.450 1.00 81.31 95 GLU A N 1
ATOM 757 C CA . GLU A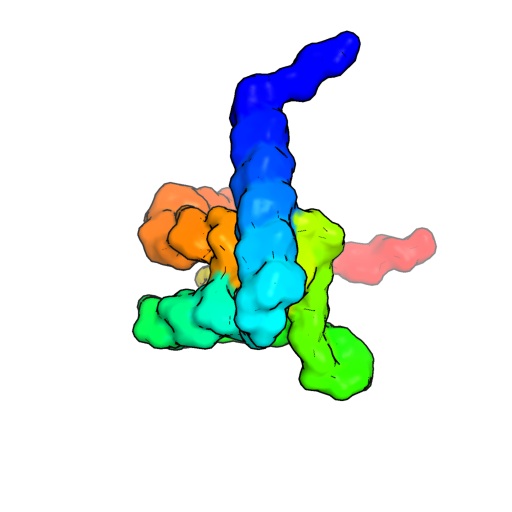 1 95 ? -15.355 0.505 13.453 1.00 81.31 95 GLU A CA 1
ATOM 758 C C . GLU A 1 95 ? -16.661 1.291 13.663 1.00 81.31 95 GLU A C 1
ATOM 760 O O . GLU A 1 95 ? -17.700 0.718 13.987 1.00 81.31 95 GLU A O 1
ATOM 765 N N . THR A 1 96 ? -16.635 2.610 13.453 1.00 80.88 96 THR A N 1
ATOM 766 C CA . THR A 1 96 ? -17.829 3.465 13.552 1.00 80.88 96 THR A CA 1
ATOM 767 C C . THR A 1 96 ? -18.642 3.555 12.261 1.00 80.88 96 THR A C 1
ATOM 769 O O . THR A 1 96 ? -19.713 4.169 12.264 1.00 80.88 96 THR A O 1
ATOM 772 N N . MET A 1 97 ? -18.171 2.969 11.151 1.00 73.62 97 MET A N 1
ATOM 773 C CA . MET A 1 97 ? -18.933 2.989 9.906 1.00 73.62 97 MET A CA 1
ATOM 774 C C . MET A 1 97 ? -20.208 2.144 10.045 1.00 73.62 97 MET A C 1
ATOM 776 O O . MET A 1 97 ? -20.145 0.996 10.491 1.00 73.62 97 MET A O 1
ATOM 780 N N . PRO A 1 98 ? -21.380 2.666 9.633 1.00 70.12 98 PRO A N 1
ATOM 781 C CA . PRO A 1 98 ? -22.616 1.900 9.685 1.00 70.12 98 PRO A CA 1
ATOM 782 C C . PRO A 1 98 ? -22.478 0.621 8.854 1.00 70.12 98 PRO A C 1
ATOM 784 O O . PRO A 1 98 ? -22.280 0.686 7.643 1.00 70.12 98 PRO A O 1
ATOM 787 N N . GLN A 1 99 ? -22.659 -0.546 9.474 1.00 64.38 99 GLN A N 1
ATOM 788 C CA . GLN A 1 99 ? -22.615 -1.850 8.793 1.00 64.38 99 GLN A CA 1
ATOM 789 C C . GLN A 1 99 ? -23.848 -2.115 7.900 1.00 64.38 99 GLN A C 1
ATOM 791 O O . GLN A 1 99 ? -24.200 -3.263 7.617 1.00 64.38 99 GLN A O 1
ATOM 796 N N . HIS A 1 100 ? -24.570 -1.072 7.479 1.00 55.09 100 HIS A N 1
ATOM 797 C CA . HIS A 1 100 ? -25.795 -1.237 6.710 1.00 55.09 100 HIS A CA 1
ATOM 798 C C . HIS A 1 100 ? -25.488 -1.823 5.329 1.00 55.09 100 HIS A C 1
ATOM 800 O O . HIS A 1 100 ? -24.932 -1.162 4.458 1.00 55.09 100 HIS A O 1
ATOM 806 N N . ARG A 1 101 ? -25.875 -3.100 5.194 1.00 50.84 101 ARG A N 1
ATOM 807 C CA . ARG A 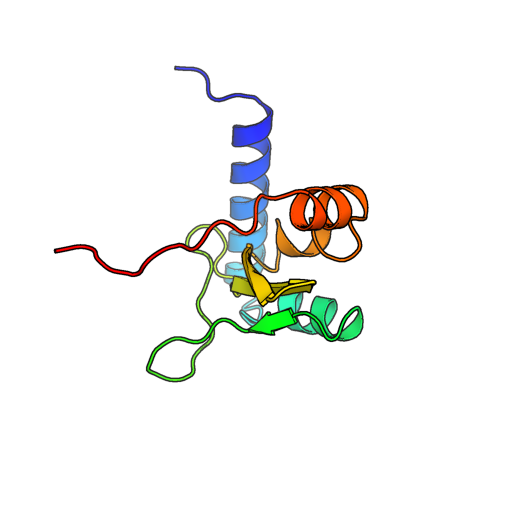1 101 ? -25.922 -3.946 3.995 1.00 50.84 101 ARG A CA 1
ATOM 808 C C . ARG A 1 101 ? -25.862 -3.150 2.690 1.00 50.84 101 ARG A C 1
ATOM 810 O O . ARG A 1 101 ? -26.863 -2.576 2.268 1.00 50.84 101 ARG A O 1
ATOM 817 N N . ILE A 1 102 ? -24.735 -3.255 1.991 1.00 51.75 102 ILE A N 1
ATOM 818 C CA . ILE A 1 102 ? -24.727 -3.149 0.533 1.00 51.75 102 ILE A CA 1
ATOM 819 C C . ILE A 1 102 ? -25.510 -4.371 0.039 1.00 51.75 102 ILE A C 1
ATOM 821 O O . ILE A 1 102 ? -24.966 -5.464 -0.095 1.00 51.75 102 ILE A O 1
ATOM 825 N N . THR A 1 103 ? -26.825 -4.233 -0.131 1.00 49.12 103 THR A N 1
ATOM 826 C CA . THR A 1 103 ? -27.601 -5.205 -0.900 1.00 49.12 103 THR A CA 1
ATOM 827 C C . THR A 1 103 ? -27.102 -5.109 -2.330 1.00 49.12 103 THR A C 1
ATOM 829 O O . THR A 1 103 ? -27.254 -4.071 -2.969 1.00 49.12 103 THR A O 1
ATOM 832 N N . SER A 1 104 ? -26.481 -6.175 -2.818 1.00 48.12 104 SER A N 1
ATOM 833 C CA . SER A 1 104 ? -25.915 -6.313 -4.162 1.00 48.12 104 SER A CA 1
ATOM 834 C C . SER A 1 104 ? -26.956 -6.315 -5.296 1.00 48.12 104 SER A C 1
ATOM 836 O O . SER A 1 104 ? -26.676 -6.817 -6.378 1.00 48.12 104 SER A O 1
ATOM 838 N N . ASP A 1 105 ? -28.139 -5.738 -5.086 1.00 43.12 105 ASP A N 1
ATOM 839 C CA . ASP A 1 105 ? -29.157 -5.581 -6.121 1.00 43.12 105 ASP A CA 1
ATOM 840 C C . ASP A 1 105 ? -28.969 -4.241 -6.839 1.00 43.12 105 ASP A C 1
ATOM 842 O O . ASP A 1 105 ? -29.668 -3.258 -6.591 1.00 43.12 105 ASP A O 1
ATOM 846 N N . VAL A 1 106 ? -28.005 -4.213 -7.758 1.00 43.53 106 VAL A N 1
ATOM 847 C CA . VAL A 1 106 ? -28.025 -3.274 -8.883 1.00 43.53 106 VAL A CA 1
ATOM 848 C C . VAL A 1 106 ? -28.722 -4.007 -10.030 1.00 43.53 106 VAL A C 1
ATOM 850 O O . VAL A 1 106 ? -28.132 -4.894 -10.644 1.00 43.53 106 VAL A O 1
ATOM 853 N N . ARG A 1 107 ? -30.007 -3.697 -10.240 1.00 36.53 107 ARG A N 1
ATOM 854 C CA . ARG A 1 107 ? -30.782 -4.120 -11.418 1.00 36.53 107 ARG A CA 1
ATOM 855 C C . ARG A 1 107 ? -30.486 -3.234 -12.618 1.00 36.53 107 ARG A C 1
ATOM 857 O O . ARG A 1 107 ? -30.336 -2.010 -12.405 1.00 36.53 107 ARG A O 1
#

Sequence (107 aa):
MFWSFHENAGSLSHMLKGWHRAIFHIPVTKHFDALAQKTDRIRLLLDDDQKPVGCKSCGYAIARLIYADGWEVEACSAITAPKLVGNKEFEQWVETMPQHRITSDVR

Secondary structure (DSSP, 8-state):
----HHHHHHHHHHHHHHHHHHHHT--TTHHHHHHHTT-SSEEE-B-TTSPBPBPTTT-PBEEEEE-GGG-EEEEETTTTHHHHTT-HHHHHHHHTS----------

Radius of gyration: 15.82 Å; chains: 1; bounding box: 47×40×30 Å

pLDDT: mean 83.33, std 15.42, range [36.53, 97.0]

Foldseek 3Di:
DDDDPVVVVLLVQLQVLLVVCVVVVDDLCPLVVVVCVVDVQKDFDADPVRHFDADPRRGRGWIWGAAPPGDIDTDRSRGVVVVVVPPVVVNVVVVPPPPPDPPVPPD